Protein AF-A0A484NGM8-F1 (afdb_monomer)

Radius of gyration: 13.16 Å; Cα contacts (8 Å, |Δi|>4): 114; chains: 1; bounding box: 34×19×36 Å

Foldseek 3Di:
DDDDDDQAQWKWKWKAQPVVRDIDIDTGDDLVCLLVVVVVSCVVHPPDPPGDIDMDIDHQDDDPPDPVSVVRVVSNVVNVPD

InterPro domains:
  IPR026750 Protein N-terminal asparagine amidohydrolase [PF14736] (1-80)
  IPR026750 Protein N-terminal asparagine amidohydrolase [PTHR12498] (1-67)

Nearest PDB structures (foldseek):
  5sxg-assembly2_B  TM=5.659E-01  e=3.541E+00  Homo sapiens
  5sxh-assembly2_A  TM=5.125E-01  e=5.216E+00  Homo sapiens
  8fvi-assembly1_A  TM=5.669E-01  e=8.197E+00  Homo sapiens
  4m6a-assembly5_J  TM=4.195E-01  e=4.298E+00  synthetic construct
  1zg2-assembly1_A  TM=2.807E-01  e=6.754E+00  Halalkalibacterium halodurans

Secondary structure (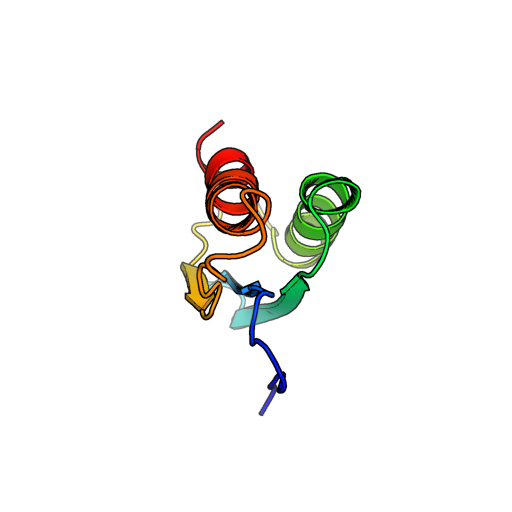DSSP, 8-state):
-------SSSEEEEEE-TTT--EEEEEE--GGGHHHHHHHHHHHH-SSTT---EEEEEE----TT-TTHHHHHHHHHHHH--

Solvent-accessible surface area (backbone atoms only — not comparable to full-atom values): 5125 Å² total; per-residue (Å²): 139,87,86,85,78,89,52,57,58,24,34,35,40,37,43,31,26,74,86,83,66,44,73,47,76,44,81,47,79,56,74,93,49,45,67,62,52,51,51,54,51,44,72,74,56,59,91,47,98,81,63,69,66,51,77,48,79,45,67,45,42,70,53,95,88,42,85,63,31,73,46,38,61,52,49,59,52,52,69,79,75,112

Structure (mmCIF, N/CA/C/O backbone):
data_AF-A0A484NGM8-F1
#
_entry.id   AF-A0A484NGM8-F1
#
loop_
_atom_site.group_PDB
_atom_site.id
_atom_site.type_symbol
_atom_site.label_atom_id
_atom_site.label_alt_id
_atom_site.label_comp_id
_atom_site.label_asym_id
_atom_site.label_entity_id
_atom_site.label_seq_id
_atom_site.pdbx_PDB_ins_code
_atom_site.Cartn_x
_atom_site.Cartn_y
_atom_site.Cartn_z
_atom_site.occupancy
_atom_site.B_iso_or_equiv
_atom_site.auth_seq_id
_atom_site.auth_comp_id
_atom_site.auth_asym_id
_atom_site.auth_atom_id
_atom_site.pdbx_PDB_model_num
ATOM 1 N N . MET A 1 1 ? -16.388 -1.256 -7.028 1.00 68.62 1 MET A N 1
ATOM 2 C CA . MET A 1 1 ? -15.246 -2.050 -7.525 1.00 68.62 1 MET A CA 1
ATOM 3 C C . MET A 1 1 ? -14.160 -1.060 -7.899 1.00 68.62 1 MET A C 1
ATOM 5 O O . MET A 1 1 ? -14.485 -0.099 -8.584 1.00 68.62 1 MET A O 1
ATOM 9 N N . VAL A 1 2 ? -12.945 -1.230 -7.381 1.00 80.38 2 VAL A N 1
ATOM 10 C CA . VAL A 1 2 ? -11.787 -0.363 -7.663 1.00 80.38 2 VAL A CA 1
ATOM 11 C C . VAL A 1 2 ? -10.711 -1.253 -8.271 1.00 80.38 2 VAL A C 1
ATOM 13 O O . VAL A 1 2 ? -10.566 -2.396 -7.840 1.00 80.38 2 VAL A O 1
ATOM 16 N N . GLY A 1 3 ? -10.005 -0.767 -9.284 1.00 78.31 3 GLY A N 1
ATOM 17 C CA . GLY A 1 3 ? -8.974 -1.530 -9.973 1.00 78.31 3 GLY A CA 1
ATOM 18 C C . GLY A 1 3 ? -7.967 -0.612 -10.645 1.00 78.31 3 GLY A C 1
ATOM 19 O O . GLY A 1 3 ? -8.245 0.563 -10.873 1.00 78.31 3 GLY A O 1
ATOM 20 N N . THR A 1 4 ? -6.804 -1.173 -10.939 1.00 78.25 4 THR A N 1
ATOM 21 C CA . THR A 1 4 ? -5.757 -0.566 -11.757 1.00 78.25 4 THR A CA 1
ATOM 22 C C . THR A 1 4 ? -5.304 -1.603 -12.777 1.00 78.25 4 THR A C 1
ATOM 24 O O . THR A 1 4 ? -5.291 -2.800 -12.477 1.00 78.25 4 THR A O 1
ATOM 27 N N . ASP A 1 5 ? -4.997 -1.157 -13.986 1.00 76.31 5 ASP A N 1
ATOM 28 C CA . ASP A 1 5 ? -4.470 -1.954 -15.084 1.00 76.31 5 ASP A CA 1
ATOM 29 C C . ASP A 1 5 ? -3.011 -1.574 -15.398 1.00 76.31 5 ASP A C 1
ATOM 31 O O . ASP A 1 5 ? -2.414 -0.711 -14.758 1.00 76.31 5 ASP A O 1
ATOM 35 N N . GLU A 1 6 ? -2.399 -2.310 -16.328 1.00 69.06 6 GLU A N 1
ATOM 36 C CA . GLU A 1 6 ? -1.062 -2.034 -16.882 1.00 69.06 6 GLU A CA 1
ATOM 37 C C . GLU A 1 6 ? 0.141 -2.100 -15.911 1.00 69.06 6 GLU A C 1
ATOM 39 O O . GLU A 1 6 ? 1.210 -1.560 -16.191 1.00 69.06 6 GLU A O 1
ATOM 44 N N . ALA A 1 7 ? 0.044 -2.837 -14.797 1.00 64.50 7 ALA A N 1
ATOM 45 C CA . ALA A 1 7 ? 1.179 -3.082 -13.895 1.00 64.50 7 ALA A CA 1
ATOM 46 C C . ALA A 1 7 ? 2.174 -4.118 -14.473 1.00 64.50 7 ALA A C 1
ATOM 48 O O . ALA A 1 7 ? 2.196 -5.279 -14.064 1.00 64.50 7 ALA A O 1
ATOM 49 N N . THR A 1 8 ? 2.981 -3.710 -15.458 1.00 70.19 8 THR A N 1
ATOM 50 C CA . THR A 1 8 ? 4.053 -4.539 -16.045 1.00 70.19 8 THR A CA 1
ATOM 51 C C . THR A 1 8 ? 5.291 -4.552 -15.141 1.00 70.19 8 THR A C 1
ATOM 53 O O . THR A 1 8 ? 5.570 -5.547 -14.473 1.00 70.19 8 THR A O 1
ATOM 56 N N . THR A 1 9 ? 6.006 -3.430 -15.059 1.00 71.38 9 THR A N 1
ATOM 5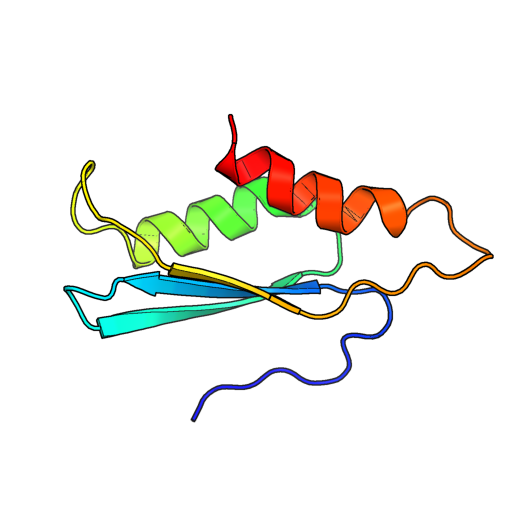7 C CA . THR A 1 9 ? 7.148 -3.221 -14.147 1.00 71.38 9 THR A CA 1
ATOM 58 C C . THR A 1 9 ? 6.754 -2.515 -12.849 1.00 71.38 9 THR A C 1
ATOM 60 O O . THR A 1 9 ? 7.494 -2.565 -11.869 1.00 71.38 9 THR A O 1
ATOM 63 N N . CYS A 1 10 ? 5.594 -1.861 -12.842 1.00 80.12 10 CYS A N 1
ATOM 64 C CA . CYS A 1 10 ? 5.034 -1.156 -11.695 1.00 80.12 10 CYS A CA 1
ATOM 65 C C . CYS A 1 10 ? 4.423 -2.121 -10.669 1.00 80.12 10 CYS A C 1
ATOM 67 O O . CYS A 1 10 ? 4.187 -3.300 -10.956 1.00 80.12 10 CYS A O 1
ATOM 69 N N . VAL A 1 11 ? 4.135 -1.612 -9.470 1.00 84.06 11 VAL A N 1
ATOM 70 C CA . VAL A 1 11 ? 3.524 -2.382 -8.377 1.00 84.06 11 VAL A CA 1
ATOM 71 C C . VAL A 1 11 ? 2.188 -1.753 -8.000 1.00 84.06 11 VAL A C 1
ATOM 73 O O . VAL A 1 11 ? 2.117 -0.582 -7.641 1.00 84.06 11 VAL A O 1
ATOM 76 N N . GLY A 1 12 ? 1.125 -2.549 -8.048 1.00 88.44 12 GLY A N 1
ATOM 77 C CA . GLY A 1 12 ? -0.141 -2.231 -7.406 1.00 88.44 12 GLY A CA 1
ATOM 78 C C . GLY A 1 12 ? -0.033 -2.435 -5.895 1.00 88.44 12 GLY A C 1
ATOM 79 O O . GLY A 1 12 ? 0.385 -3.499 -5.436 1.00 88.44 12 GLY A O 1
ATOM 80 N N . LEU A 1 13 ? -0.426 -1.424 -5.125 1.00 91.00 13 LEU A N 1
ATOM 81 C CA . LEU A 1 13 ? -0.476 -1.432 -3.667 1.00 91.00 13 LEU A CA 1
ATOM 82 C C . LEU A 1 13 ? -1.921 -1.233 -3.209 1.00 91.00 13 LEU A C 1
ATOM 84 O O . LEU A 1 13 ? -2.582 -0.272 -3.602 1.00 91.00 13 LEU A O 1
ATOM 88 N N . VAL A 1 14 ? -2.391 -2.113 -2.333 1.00 93.38 14 VAL A N 1
ATOM 89 C CA . VAL A 1 14 ? -3.676 -1.971 -1.645 1.00 93.38 14 VAL A CA 1
ATOM 90 C C . VAL A 1 14 ? -3.425 -1.939 -0.147 1.00 93.38 14 VAL A C 1
ATOM 92 O O . VAL A 1 14 ? -2.791 -2.846 0.387 1.00 93.38 14 VAL A O 1
ATOM 95 N N . ILE A 1 15 ? -3.950 -0.917 0.524 1.00 94.38 15 ILE A N 1
ATOM 96 C CA . ILE A 1 15 ? -3.976 -0.812 1.984 1.00 94.38 15 ILE A CA 1
ATOM 97 C C . ILE A 1 15 ? -5.437 -0.791 2.414 1.00 94.38 15 ILE A C 1
ATOM 99 O O . ILE A 1 15 ? -6.222 0.020 1.919 1.00 94.38 15 ILE A O 1
ATOM 103 N N . ARG A 1 16 ? -5.812 -1.673 3.334 1.00 95.06 16 ARG A N 1
ATOM 104 C CA . ARG A 1 16 ? -7.171 -1.769 3.863 1.00 95.06 16 ARG A CA 1
ATOM 105 C C . ARG A 1 16 ? -7.154 -1.674 5.381 1.00 95.06 16 ARG A C 1
ATOM 107 O O . ARG A 1 16 ? -6.399 -2.379 6.039 1.00 95.06 16 ARG A O 1
ATOM 114 N N . ASN A 1 17 ? -8.043 -0.851 5.924 1.00 95.06 17 ASN A N 1
ATOM 115 C CA . ASN A 1 17 ? -8.386 -0.874 7.337 1.00 95.06 17 ASN A CA 1
ATOM 116 C C . ASN A 1 17 ? -9.612 -1.796 7.508 1.00 95.06 17 ASN A C 1
ATOM 118 O O . ASN A 1 17 ? -10.704 -1.449 7.052 1.00 95.06 17 ASN A O 1
ATOM 122 N N . PRO A 1 18 ? -9.457 -2.994 8.100 1.00 93.62 18 PRO A N 1
ATOM 123 C CA . PRO A 1 18 ? -10.542 -3.950 8.272 1.00 93.62 18 PRO A CA 1
ATOM 124 C C .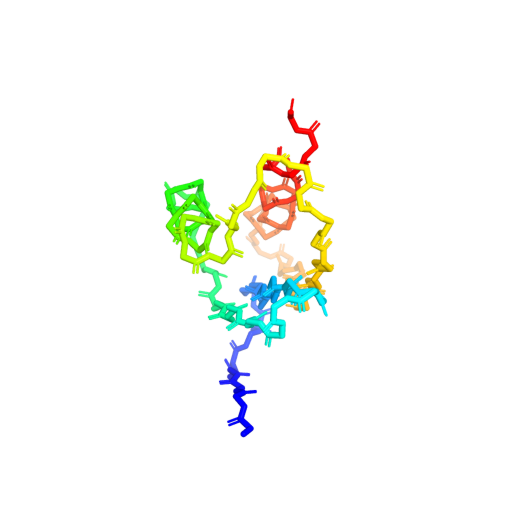 PRO A 1 18 ? -11.612 -3.472 9.257 1.00 93.62 18 PRO A C 1
ATOM 126 O O . PRO A 1 18 ? -12.749 -3.922 9.146 1.00 93.62 18 PRO A O 1
ATOM 129 N N . GLU A 1 19 ? -11.261 -2.583 10.191 1.00 93.44 19 GLU A N 1
ATOM 130 C CA . GLU A 1 19 ? -12.163 -2.065 11.219 1.00 93.44 19 GLU A CA 1
ATOM 131 C C . GLU A 1 19 ? -13.121 -1.019 10.639 1.00 93.44 19 GLU A C 1
ATOM 133 O O . GLU A 1 19 ? -14.335 -1.156 10.777 1.00 93.44 19 GLU A O 1
ATOM 138 N N . SER A 1 20 ? -12.594 -0.012 9.933 1.00 92.31 20 SER A N 1
ATOM 139 C CA . SER A 1 20 ? -13.421 1.030 9.303 1.00 92.31 20 SER A CA 1
ATOM 140 C C . SER A 1 20 ? -13.951 0.637 7.922 1.00 92.31 20 SER A C 1
ATOM 142 O O . SER A 1 20 ? -14.873 1.263 7.401 1.00 92.31 20 SER A O 1
ATOM 144 N N . GLY A 1 21 ? -13.380 -0.400 7.305 1.00 92.31 21 GLY A N 1
ATOM 145 C CA . GLY A 1 21 ? -13.712 -0.827 5.947 1.00 92.31 21 GLY A CA 1
ATOM 146 C C . GLY A 1 21 ? -13.145 0.082 4.855 1.00 92.31 21 GLY A C 1
ATOM 147 O O . GLY A 1 21 ? -13.428 -0.145 3.677 1.00 92.31 21 GLY A O 1
ATOM 148 N N . MET A 1 22 ? -12.345 1.090 5.215 1.00 93.81 22 MET A N 1
ATOM 149 C CA . MET A 1 22 ? -11.672 1.956 4.253 1.00 93.81 22 MET A CA 1
ATOM 150 C C . MET A 1 22 ? -10.619 1.177 3.459 1.00 93.81 22 MET A C 1
ATOM 152 O O . MET A 1 22 ? -9.942 0.290 3.983 1.00 93.81 22 MET A O 1
ATOM 156 N N . ILE A 1 23 ? -10.491 1.511 2.175 1.00 94.00 23 ILE A N 1
ATOM 157 C CA . ILE A 1 23 ? -9.558 0.877 1.242 1.00 94.00 23 ILE A CA 1
ATOM 158 C C . ILE A 1 23 ? -8.897 1.976 0.417 1.00 94.00 23 ILE A C 1
ATOM 160 O O . ILE A 1 23 ? -9.583 2.809 -0.173 1.00 94.00 23 ILE A O 1
ATOM 164 N N . SER A 1 24 ? -7.571 1.944 0.349 1.00 93.94 24 SER A N 1
ATOM 165 C CA . SER A 1 24 ? -6.755 2.798 -0.507 1.00 93.94 24 SER A CA 1
ATOM 166 C C . SER A 1 24 ? -6.004 1.933 -1.517 1.00 93.94 24 SER A C 1
ATOM 168 O O . SER A 1 24 ? -5.433 0.905 -1.152 1.00 93.94 24 SER A O 1
ATOM 170 N N . VAL A 1 25 ? -6.036 2.325 -2.791 1.00 93.12 25 VAL A N 1
ATOM 171 C CA . VAL A 1 25 ? -5.436 1.586 -3.911 1.00 93.12 25 VAL A CA 1
ATOM 172 C C . VAL A 1 25 ? -4.537 2.539 -4.685 1.00 93.12 25 VAL A C 1
ATOM 174 O O . VAL A 1 25 ? -4.978 3.629 -5.046 1.00 93.12 25 VAL A O 1
ATOM 177 N N . ALA A 1 26 ? -3.304 2.127 -4.960 1.00 90.19 26 ALA A N 1
ATOM 178 C CA . ALA A 1 26 ? -2.350 2.898 -5.743 1.00 90.19 26 ALA A CA 1
ATOM 179 C C . ALA A 1 26 ? -1.644 2.024 -6.781 1.00 90.19 26 ALA A C 1
ATOM 181 O O . ALA A 1 26 ? -1.317 0.865 -6.525 1.00 90.19 26 ALA A O 1
ATOM 182 N N . HIS A 1 27 ? -1.382 2.615 -7.941 1.00 89.00 27 HIS A N 1
ATOM 183 C CA . HIS A 1 27 ? -0.423 2.113 -8.914 1.00 89.00 27 HIS A CA 1
ATOM 184 C C . HIS A 1 27 ? 0.870 2.889 -8.691 1.00 89.00 27 HIS A C 1
ATOM 186 O O . HIS A 1 27 ? 0.877 4.111 -8.820 1.00 89.00 27 HIS A O 1
ATOM 192 N N . VAL A 1 28 ? 1.938 2.203 -8.299 1.00 84.81 28 VAL A N 1
ATOM 193 C CA . VAL A 1 28 ? 3.204 2.840 -7.938 1.00 84.81 28 VAL A CA 1
ATOM 194 C C . VAL A 1 28 ? 4.243 2.503 -9.004 1.00 84.81 28 VAL A C 1
ATOM 196 O O . VAL A 1 28 ? 4.421 1.332 -9.342 1.00 84.81 28 VAL A O 1
ATOM 199 N N . ASP A 1 29 ? 4.901 3.522 -9.550 1.00 82.50 29 ASP A N 1
ATOM 200 C CA . ASP A 1 29 ? 5.729 3.434 -10.762 1.00 82.50 29 ASP A CA 1
ATOM 201 C C . ASP A 1 29 ? 7.143 4.030 -10.605 1.00 82.50 29 ASP A C 1
ATOM 203 O O . ASP A 1 29 ? 8.008 3.782 -11.444 1.00 82.50 29 ASP A O 1
ATOM 207 N N . SER A 1 30 ? 7.410 4.777 -9.525 1.00 82.44 30 SER A N 1
ATOM 208 C CA . SER A 1 30 ? 8.707 5.420 -9.278 1.00 82.44 30 SER A CA 1
ATOM 209 C C . SER A 1 30 ? 9.158 5.348 -7.809 1.00 82.44 30 SER A C 1
ATOM 211 O O . SER A 1 30 ? 8.376 5.665 -6.904 1.00 82.44 30 SER A O 1
ATOM 213 N N . PRO A 1 31 ? 10.418 4.940 -7.530 1.00 80.00 31 PRO A N 1
ATOM 214 C CA . PRO A 1 31 ? 10.939 4.805 -6.165 1.00 80.00 31 PRO A CA 1
ATOM 215 C C . PRO A 1 31 ? 11.060 6.146 -5.434 1.00 80.00 31 PRO A C 1
ATOM 217 O O . PRO A 1 31 ? 10.940 6.180 -4.212 1.00 80.00 31 PRO A O 1
ATOM 220 N N . ASP A 1 32 ? 11.243 7.247 -6.163 1.00 83.56 32 ASP A N 1
ATOM 221 C CA . ASP A 1 32 ? 11.495 8.568 -5.575 1.00 83.56 32 ASP A CA 1
ATOM 222 C C . ASP A 1 32 ? 10.265 9.146 -4.859 1.00 83.56 32 ASP A C 1
ATOM 224 O O . ASP A 1 32 ? 10.391 9.994 -3.977 1.00 83.56 32 ASP A O 1
ATOM 228 N N . ILE A 1 33 ? 9.066 8.679 -5.221 1.00 83.69 33 ILE A N 1
ATOM 229 C CA . ILE A 1 33 ? 7.794 9.159 -4.662 1.00 83.69 33 ILE A CA 1
ATOM 230 C C . ILE A 1 33 ? 7.118 8.143 -3.734 1.00 83.69 33 ILE A C 1
ATOM 232 O O . ILE A 1 33 ? 6.075 8.451 -3.155 1.00 83.69 33 ILE A O 1
ATOM 236 N N . VAL A 1 34 ? 7.698 6.946 -3.572 1.00 87.12 34 VAL A N 1
ATOM 237 C CA . VAL A 1 34 ? 7.070 5.817 -2.863 1.00 87.12 34 VAL A CA 1
ATOM 238 C C . VAL A 1 34 ? 6.727 6.175 -1.417 1.00 87.12 34 VAL A C 1
ATOM 240 O O . VAL A 1 34 ? 5.624 5.903 -0.949 1.00 87.12 34 VAL A O 1
ATOM 243 N N . GLU A 1 35 ? 7.649 6.834 -0.715 1.00 88.19 35 GLU A N 1
ATOM 244 C CA . GLU A 1 35 ? 7.493 7.164 0.703 1.00 88.19 35 GLU A CA 1
ATOM 24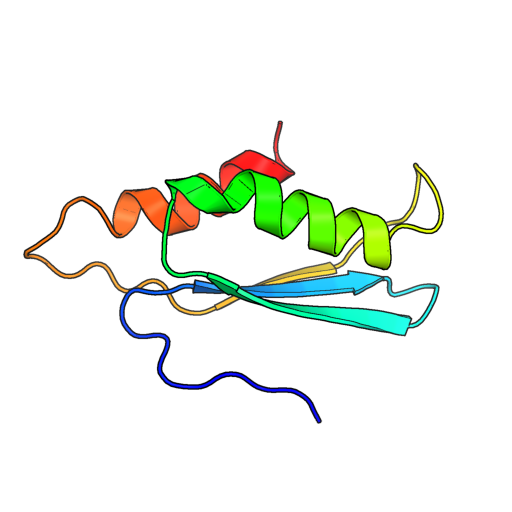5 C C . GLU A 1 35 ? 6.408 8.225 0.912 1.00 88.19 35 GLU A C 1
ATOM 247 O O . GLU A 1 35 ? 5.539 8.075 1.775 1.00 88.19 35 GLU A O 1
ATOM 252 N N . ILE A 1 36 ? 6.404 9.268 0.075 1.00 89.62 36 ILE A N 1
ATOM 253 C CA . ILE A 1 36 ? 5.408 10.344 0.127 1.00 89.62 36 ILE A CA 1
ATOM 254 C C . ILE A 1 36 ? 4.021 9.793 -0.222 1.00 89.62 36 ILE A C 1
ATOM 256 O O . ILE A 1 36 ? 3.061 10.062 0.500 1.00 89.62 36 ILE A O 1
ATOM 260 N N . GLY A 1 37 ? 3.918 8.985 -1.281 1.00 90.50 37 GLY A N 1
ATOM 261 C CA . GLY A 1 37 ? 2.656 8.383 -1.711 1.00 90.50 37 GLY A CA 1
ATOM 262 C C . GLY A 1 37 ? 2.057 7.466 -0.646 1.00 90.50 37 GLY A C 1
ATOM 263 O O . GLY A 1 37 ? 0.891 7.619 -0.285 1.00 90.50 37 GLY A O 1
ATOM 264 N N . ILE A 1 38 ? 2.859 6.568 -0.064 1.00 91.50 38 ILE A N 1
ATOM 265 C CA . ILE A 1 38 ? 2.390 5.669 1.004 1.00 91.50 38 ILE A CA 1
ATOM 266 C C . ILE A 1 38 ? 1.999 6.464 2.254 1.00 91.50 38 ILE A C 1
ATOM 268 O O . ILE A 1 38 ? 0.969 6.174 2.859 1.00 91.50 38 ILE A O 1
ATOM 272 N N . THR A 1 39 ? 2.751 7.508 2.615 1.00 92.06 39 THR A N 1
ATOM 273 C CA . THR A 1 39 ? 2.404 8.384 3.747 1.00 92.06 39 THR A CA 1
ATOM 274 C C . THR A 1 39 ? 1.037 9.043 3.550 1.00 92.06 39 THR A C 1
ATOM 276 O O . THR A 1 39 ? 0.229 9.068 4.477 1.00 92.06 39 THR A O 1
ATOM 279 N N . GLN A 1 40 ? 0.741 9.525 2.340 1.00 91.50 40 GLN A N 1
ATOM 280 C CA . GLN A 1 40 ? -0.563 10.107 2.000 1.00 91.50 40 GLN A CA 1
ATOM 281 C C . GLN A 1 40 ? -1.697 9.073 2.027 1.00 91.50 40 GLN A C 1
ATOM 283 O O . GLN A 1 40 ? -2.807 9.364 2.484 1.00 91.50 40 GLN A O 1
ATOM 288 N N . MET A 1 41 ? -1.430 7.846 1.570 1.00 93.75 41 MET A N 1
ATOM 289 C CA . MET A 1 41 ? -2.399 6.754 1.681 1.00 93.75 41 MET A CA 1
ATOM 290 C C . MET A 1 41 ? -2.701 6.446 3.151 1.00 93.75 41 MET A C 1
ATOM 292 O O . MET A 1 41 ? -3.869 6.360 3.525 1.00 93.75 41 MET A O 1
ATOM 296 N N . LEU A 1 42 ? -1.664 6.338 3.989 1.00 92.56 42 LEU A N 1
ATOM 297 C CA . LEU A 1 42 ? -1.791 6.067 5.421 1.00 92.56 42 LEU A CA 1
ATOM 298 C C . LEU A 1 42 ? -2.530 7.190 6.155 1.00 92.56 42 LEU A C 1
ATOM 300 O O . LEU A 1 42 ? -3.424 6.903 6.947 1.00 92.56 42 LEU A O 1
ATOM 304 N N . SER A 1 43 ? -2.246 8.460 5.849 1.00 92.00 43 SER A N 1
ATOM 305 C CA . SER A 1 43 ? -2.942 9.590 6.483 1.00 92.00 43 SER A CA 1
ATOM 306 C C . SER A 1 43 ? -4.440 9.634 6.176 1.00 92.00 43 SER A C 1
ATOM 308 O O . SER A 1 43 ? -5.179 10.316 6.876 1.00 92.00 43 SER A O 1
ATOM 310 N N . SER A 1 44 ? -4.882 8.935 5.128 1.00 89.88 44 SER A N 1
ATOM 311 C CA . SER A 1 44 ? -6.289 8.870 4.725 1.00 89.88 44 SER A CA 1
ATOM 312 C C . SER A 1 44 ? -7.046 7.679 5.327 1.00 89.88 44 SER A C 1
ATOM 314 O O . SER A 1 44 ? -8.270 7.672 5.281 1.00 89.88 44 SER A O 1
ATOM 316 N N . ILE A 1 45 ? -6.344 6.662 5.845 1.00 92.12 45 ILE A N 1
ATOM 317 C CA . ILE A 1 45 ? -6.937 5.367 6.241 1.00 92.12 45 ILE A CA 1
ATOM 318 C C . ILE A 1 45 ? -6.678 4.975 7.706 1.00 92.12 45 ILE A C 1
ATOM 320 O O . ILE A 1 45 ? -7.343 4.084 8.244 1.00 92.12 45 ILE A O 1
ATOM 324 N N . VAL A 1 46 ? -5.690 5.608 8.348 1.00 91.31 46 VAL A N 1
ATOM 325 C CA . VAL A 1 46 ? -5.299 5.340 9.735 1.00 91.31 46 VAL A CA 1
ATOM 326 C C . VAL A 1 46 ? -6.101 6.228 10.680 1.00 91.31 46 VAL A C 1
ATOM 328 O O . VAL A 1 46 ? -5.788 7.401 10.868 1.00 91.31 46 VAL A O 1
ATOM 331 N N . ASP A 1 47 ? -7.089 5.629 11.337 1.00 87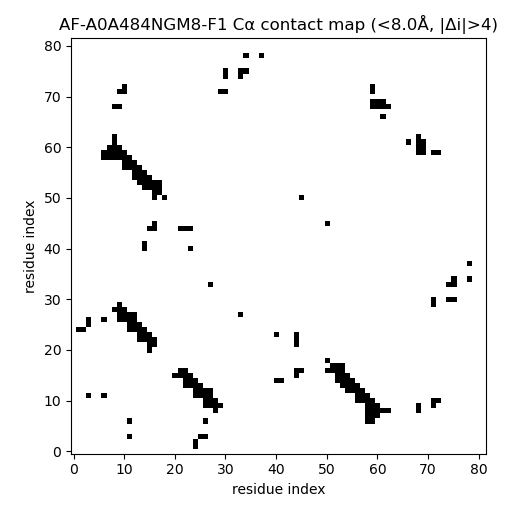.31 47 ASP A N 1
ATOM 332 C CA . ASP A 1 47 ? -7.935 6.315 12.325 1.00 87.31 47 ASP A CA 1
ATOM 333 C C . ASP A 1 47 ? -7.338 6.267 13.746 1.00 87.31 47 ASP A C 1
ATOM 335 O O . ASP A 1 47 ? -7.741 7.005 14.645 1.00 87.31 47 ASP A O 1
ATOM 339 N N . SER A 1 48 ? -6.361 5.384 13.970 1.00 88.81 48 SER A N 1
ATOM 340 C CA . SER A 1 48 ? -5.704 5.165 15.259 1.00 88.81 48 SER A CA 1
ATOM 341 C C . SER A 1 48 ? -4.280 4.661 15.064 1.00 88.81 48 SER A C 1
ATOM 343 O O . SER A 1 48 ? -4.005 3.868 14.167 1.00 88.81 48 SER A O 1
ATOM 345 N N . LYS A 1 49 ? -3.374 5.035 15.974 1.00 84.75 49 LYS A N 1
ATOM 346 C CA . LYS A 1 49 ? -1.981 4.554 15.990 1.00 84.75 49 LYS A CA 1
ATOM 347 C C . LYS A 1 49 ? -1.866 3.025 16.106 1.00 84.75 49 LYS A C 1
ATOM 349 O O . LYS A 1 49 ? -0.836 2.467 15.744 1.00 84.75 49 LYS A O 1
ATOM 354 N N . TYR A 1 50 ? -2.896 2.364 16.631 1.00 87.38 50 TYR A N 1
ATOM 355 C CA . TYR A 1 50 ? -2.929 0.914 16.837 1.00 87.38 50 TYR A CA 1
ATOM 356 C C . TYR A 1 50 ? -3.779 0.178 15.795 1.00 87.38 50 TYR A C 1
ATOM 358 O O . TYR A 1 50 ? -4.060 -1.005 15.976 1.00 87.38 50 TYR A O 1
ATOM 366 N N . ALA A 1 51 ? -4.212 0.868 14.734 1.00 90.56 51 ALA A N 1
ATOM 367 C CA . ALA A 1 51 ? -4.976 0.244 13.665 1.00 90.56 51 ALA A CA 1
ATOM 368 C C . ALA A 1 51 ? -4.148 -0.868 13.002 1.00 90.56 51 ALA A C 1
ATOM 370 O O . ALA A 1 51 ? -2.997 -0.660 12.612 1.00 90.56 51 ALA A O 1
ATOM 371 N N . ILE A 1 52 ? -4.747 -2.049 12.872 1.00 92.69 52 ILE A N 1
ATOM 372 C CA . ILE A 1 52 ? -4.186 -3.157 12.097 1.00 92.69 52 ILE A CA 1
ATOM 373 C C . ILE A 1 52 ? -4.622 -2.949 10.651 1.00 92.69 52 ILE A C 1
ATOM 375 O O . ILE A 1 52 ? -5.808 -2.765 10.404 1.00 92.69 52 ILE A O 1
ATOM 379 N N . LEU A 1 53 ? -3.683 -2.972 9.708 1.00 93.69 53 LEU A N 1
ATOM 380 C CA . LEU A 1 53 ? -3.963 -2.778 8.287 1.00 93.69 53 LEU A CA 1
ATOM 381 C C . LEU A 1 53 ? -3.596 -4.032 7.494 1.00 93.69 53 LEU A C 1
ATOM 383 O O . LEU A 1 53 ? -2.535 -4.616 7.713 1.00 93.69 53 LEU A O 1
ATOM 387 N N . ASP A 1 54 ? -4.440 -4.390 6.531 1.00 94.12 54 ASP A N 1
ATOM 388 C CA . ASP A 1 54 ? -4.114 -5.390 5.518 1.00 94.12 54 ASP A CA 1
ATOM 389 C C . ASP A 1 54 ? -3.378 -4.690 4.365 1.00 94.12 54 ASP A C 1
ATOM 391 O O . ASP A 1 54 ? -3.873 -3.700 3.818 1.00 94.12 54 ASP A O 1
ATOM 395 N N . VAL A 1 55 ? -2.205 -5.198 3.978 1.00 92.62 55 VAL A N 1
ATOM 396 C CA . VAL A 1 55 ? -1.408 -4.663 2.863 1.00 92.62 55 VAL A CA 1
ATOM 397 C C . VAL A 1 55 ? -1.233 -5.740 1.799 1.00 92.62 55 VAL A C 1
ATOM 399 O O . VAL A 1 55 ? -0.746 -6.833 2.086 1.00 92.62 55 VAL A O 1
ATOM 402 N N . HIS A 1 56 ? -1.596 -5.425 0.558 1.00 91.19 56 HIS A N 1
ATOM 403 C CA . HIS A 1 56 ? -1.424 -6.311 -0.590 1.00 91.19 56 HIS A CA 1
ATOM 404 C C . HIS A 1 56 ? -0.565 -5.635 -1.657 1.00 91.19 56 HIS A C 1
ATOM 406 O O . HIS A 1 56 ? -0.822 -4.495 -2.042 1.00 91.19 56 HIS A O 1
ATOM 412 N N . LEU A 1 57 ? 0.436 -6.363 -2.149 1.00 88.62 57 LEU A N 1
ATOM 413 C CA . LEU A 1 57 ? 1.322 -5.948 -3.234 1.00 88.62 57 LEU A CA 1
ATOM 414 C C . LEU A 1 57 ? 1.118 -6.886 -4.422 1.00 88.62 57 LEU A C 1
ATOM 416 O O . LEU A 1 57 ? 1.131 -8.105 -4.252 1.00 88.62 57 LEU A O 1
ATOM 420 N N . VAL A 1 58 ? 0.926 -6.327 -5.615 1.00 86.94 58 VAL A N 1
ATOM 421 C CA . VAL A 1 58 ? 0.660 -7.083 -6.847 1.00 86.94 58 VAL A CA 1
ATOM 422 C C . VAL A 1 58 ? 1.473 -6.490 -7.998 1.00 86.94 58 VAL A C 1
ATOM 424 O O . VAL A 1 58 ? 1.503 -5.277 -8.163 1.00 86.94 58 VAL A O 1
ATOM 427 N N . GLY A 1 59 ? 2.110 -7.325 -8.820 1.00 83.50 59 GLY A N 1
ATOM 428 C CA . GLY A 1 59 ? 2.933 -6.873 -9.952 1.00 83.50 59 GLY A CA 1
ATOM 429 C C . GLY A 1 59 ? 4.426 -6.820 -9.622 1.00 83.50 59 GLY A C 1
ATOM 430 O O . GLY A 1 59 ? 4.899 -7.568 -8.767 1.00 83.50 59 GLY A O 1
ATOM 431 N N . GLY A 1 60 ? 5.174 -5.961 -10.316 1.00 74.75 60 GLY A N 1
ATOM 432 C CA . GLY A 1 60 ? 6.628 -5.853 -10.172 1.00 74.75 60 GLY A CA 1
ATOM 433 C C . GLY A 1 60 ? 7.380 -6.998 -10.852 1.00 74.75 60 GLY A C 1
ATOM 434 O O . GLY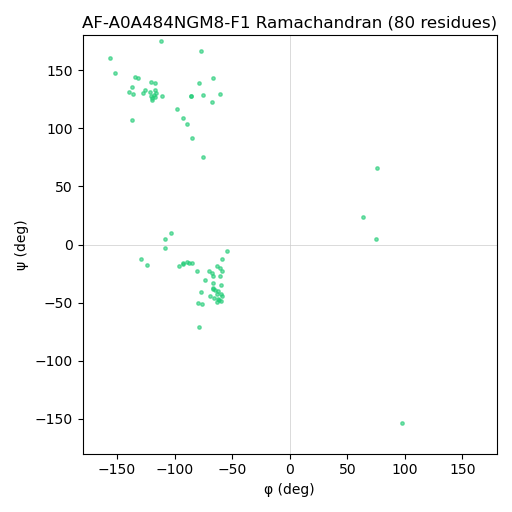 A 1 60 ? 8.017 -7.817 -10.187 1.00 74.75 60 GLY A O 1
ATOM 435 N N . PHE A 1 61 ? 7.312 -7.069 -12.184 1.00 72.69 61 PHE A N 1
ATOM 436 C CA . PHE A 1 61 ? 8.145 -7.986 -12.963 1.00 72.69 61 PHE A CA 1
ATOM 437 C C . PHE A 1 61 ? 9.577 -7.446 -13.125 1.00 72.69 61 PHE A C 1
ATOM 439 O O . PHE A 1 61 ? 9.782 -6.257 -13.374 1.00 72.69 61 PHE A O 1
ATOM 446 N N . ASN A 1 62 ? 10.571 -8.333 -13.010 1.00 63.09 62 ASN A N 1
ATOM 447 C CA . ASN A 1 62 ? 11.983 -7.986 -13.164 1.00 63.09 62 ASN A CA 1
ATOM 448 C C . ASN A 1 62 ? 12.384 -8.019 -14.648 1.00 63.09 62 ASN A C 1
ATOM 450 O O . ASN A 1 62 ? 12.760 -9.075 -15.163 1.00 63.09 62 ASN A O 1
ATOM 454 N N . ASP A 1 63 ? 12.287 -6.882 -15.342 1.00 62.22 63 ASP A N 1
ATOM 455 C CA . ASP A 1 63 ? 12.784 -6.766 -16.716 1.00 62.22 63 ASP A CA 1
ATOM 456 C C . ASP A 1 63 ? 14.319 -6.876 -16.718 1.00 62.22 63 ASP A C 1
ATOM 458 O O . ASP A 1 63 ? 15.022 -6.115 -16.049 1.00 62.22 63 ASP A O 1
ATOM 462 N N . VAL A 1 64 ? 14.838 -7.850 -17.472 1.00 56.62 64 VAL A N 1
ATOM 463 C CA . VAL A 1 64 ? 16.256 -8.255 -17.550 1.00 56.62 64 VAL A CA 1
ATOM 464 C C . VAL A 1 64 ? 17.176 -7.104 -17.999 1.00 56.62 64 VAL A C 1
ATOM 466 O O . VAL A 1 64 ? 18.397 -7.197 -17.882 1.00 56.62 64 VAL A O 1
ATOM 469 N N . SER A 1 65 ? 16.591 -6.009 -18.488 1.00 56.56 65 SER A N 1
ATOM 470 C CA . SER A 1 65 ? 17.264 -4.793 -18.943 1.00 56.56 65 SER A CA 1
ATOM 471 C C . SER A 1 65 ? 17.428 -3.700 -17.871 1.00 56.56 65 SER A C 1
ATOM 473 O O . SER A 1 65 ? 18.272 -2.819 -18.038 1.00 56.56 65 SER A O 1
ATOM 475 N N . HIS A 1 66 ? 16.712 -3.760 -16.739 1.00 49.38 66 HIS A N 1
ATOM 476 C CA . HIS A 1 66 ? 16.755 -2.717 -15.710 1.00 49.38 66 HIS A CA 1
ATOM 477 C C . HIS A 1 66 ? 16.829 -3.297 -14.289 1.00 49.38 66 HIS A C 1
ATOM 479 O O . HIS A 1 66 ? 15.822 -3.694 -13.705 1.00 49.38 66 HIS A O 1
ATOM 485 N N . GLN A 1 67 ? 18.009 -3.189 -13.656 1.00 51.16 67 GLN A N 1
ATOM 486 C CA . GLN A 1 67 ? 18.226 -3.414 -12.209 1.00 51.16 67 GLN A CA 1
ATOM 487 C C . GLN A 1 67 ? 17.302 -2.573 -11.293 1.00 51.16 67 GLN A C 1
ATOM 489 O O . GLN A 1 67 ? 17.320 -2.730 -10.077 1.00 51.16 67 GLN A O 1
ATOM 494 N N . VAL A 1 68 ? 16.500 -1.665 -11.852 1.00 52.94 68 VAL A N 1
ATOM 495 C CA . VAL A 1 68 ? 15.586 -0.751 -11.154 1.00 52.94 68 VAL A CA 1
ATOM 496 C C . VAL A 1 68 ? 14.336 -1.467 -10.613 1.00 52.94 68 VAL A C 1
ATOM 498 O O . VAL A 1 68 ? 13.833 -1.092 -9.558 1.00 52.94 68 VAL A O 1
ATOM 501 N N . SER A 1 69 ? 13.857 -2.533 -11.259 1.00 49.81 69 SER A N 1
ATOM 502 C CA . SER A 1 69 ? 12.586 -3.191 -10.892 1.00 49.81 69 SER A CA 1
ATOM 503 C C . SER A 1 69 ? 12.690 -4.082 -9.640 1.00 49.81 69 SER A C 1
ATOM 505 O O . SER A 1 69 ? 11.852 -3.976 -8.745 1.00 49.81 69 SER A O 1
ATOM 507 N N . ALA A 1 70 ? 13.772 -4.857 -9.474 1.00 52.59 70 ALA A N 1
ATOM 508 C CA . ALA A 1 70 ? 14.070 -5.574 -8.221 1.00 52.59 70 ALA A CA 1
ATOM 509 C C . ALA A 1 70 ? 14.256 -4.636 -7.003 1.00 52.59 70 ALA A C 1
ATOM 511 O O . ALA A 1 70 ? 14.108 -5.053 -5.848 1.00 52.59 70 ALA A O 1
ATOM 512 N N . ASN A 1 71 ? 14.551 -3.357 -7.251 1.00 61.50 71 ASN A N 1
ATOM 513 C CA . ASN A 1 71 ? 14.632 -2.334 -6.213 1.00 61.50 71 ASN A CA 1
ATOM 514 C C . ASN A 1 71 ? 13.258 -1.792 -5.809 1.00 61.50 71 ASN A C 1
ATOM 516 O O . ASN A 1 71 ? 13.120 -1.300 -4.692 1.00 61.50 71 ASN A O 1
ATOM 520 N N . PHE A 1 72 ? 12.240 -1.902 -6.662 1.00 69.38 72 PHE A N 1
ATOM 521 C CA . PHE A 1 72 ? 10.988 -1.185 -6.466 1.00 69.38 72 PHE A CA 1
ATOM 522 C C . PHE A 1 72 ? 10.055 -1.853 -5.448 1.00 69.38 72 PHE A C 1
ATOM 524 O O . PHE A 1 72 ? 9.685 -1.224 -4.457 1.00 69.38 72 PHE A O 1
ATOM 531 N N . SER A 1 73 ? 9.786 -3.156 -5.586 1.00 69.75 73 SER A N 1
ATOM 532 C CA . SER A 1 73 ? 9.050 -3.919 -4.560 1.00 69.75 73 SER A CA 1
ATOM 533 C C . SER A 1 73 ? 9.768 -3.893 -3.204 1.00 69.75 73 SER A C 1
ATOM 535 O O . SER A 1 73 ? 9.125 -3.807 -2.161 1.00 69.75 73 SER A O 1
ATOM 537 N N . ASN A 1 74 ? 11.107 -3.887 -3.207 1.00 74.25 74 ASN A N 1
ATOM 538 C CA . ASN A 1 74 ? 11.915 -3.698 -1.999 1.00 74.25 74 AS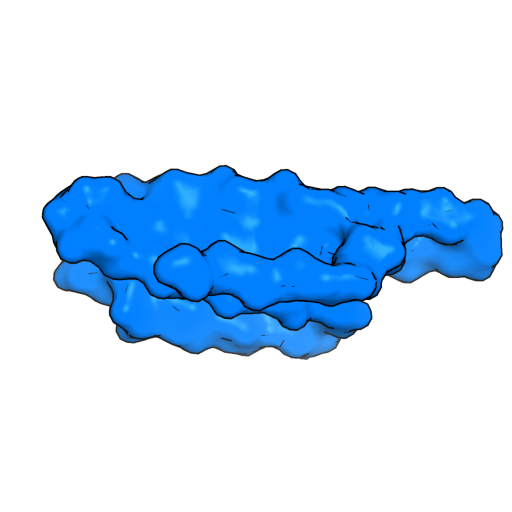N A CA 1
ATOM 539 C C . ASN A 1 74 ? 11.763 -2.295 -1.396 1.00 74.25 74 ASN A C 1
ATOM 541 O O . ASN A 1 74 ? 11.766 -2.161 -0.175 1.00 74.25 74 ASN A O 1
ATOM 545 N N . CYS A 1 75 ? 11.652 -1.257 -2.227 1.00 74.56 75 CYS A N 1
ATOM 546 C CA . CYS A 1 75 ? 11.437 0.117 -1.784 1.00 74.56 75 CYS A CA 1
ATOM 547 C C . CYS A 1 75 ? 10.091 0.233 -1.061 1.00 74.56 75 CYS A C 1
ATOM 549 O O . CYS A 1 75 ? 10.053 0.676 0.084 1.00 74.56 75 CYS A O 1
ATOM 551 N N . VAL A 1 76 ? 9.022 -0.286 -1.676 1.00 77.69 76 VAL A N 1
ATOM 552 C CA . VAL A 1 76 ? 7.682 -0.334 -1.076 1.00 77.69 76 VAL A CA 1
ATOM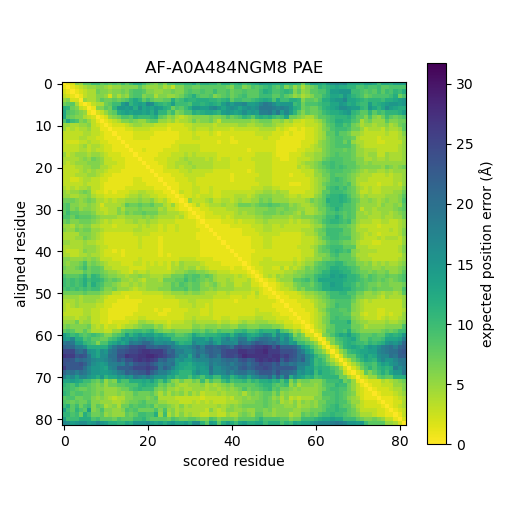 553 C C . VAL A 1 76 ? 7.696 -1.140 0.225 1.00 77.69 76 VAL A C 1
ATOM 555 O O . VAL A 1 76 ? 7.228 -0.658 1.252 1.00 77.69 76 VAL A O 1
ATOM 558 N N . PHE A 1 77 ? 8.284 -2.341 0.223 1.00 78.56 77 PHE A N 1
ATOM 559 C CA . PHE A 1 77 ? 8.328 -3.192 1.415 1.00 78.56 77 PHE A CA 1
ATOM 560 C C . PHE A 1 77 ? 9.097 -2.539 2.572 1.00 78.56 77 PHE A C 1
ATOM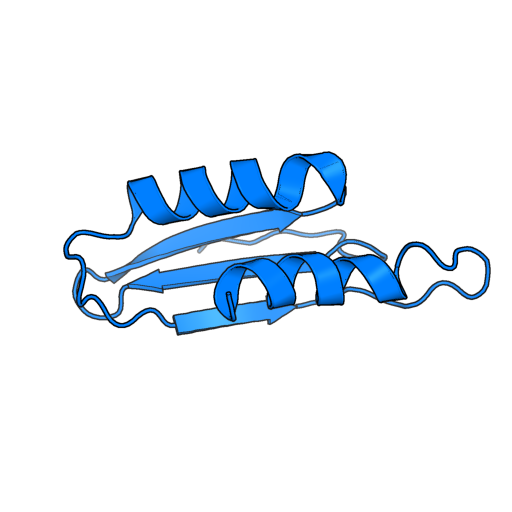 562 O O . PHE A 1 77 ? 8.646 -2.593 3.713 1.00 78.56 77 PHE A O 1
ATOM 569 N N . LYS A 1 78 ? 10.218 -1.859 2.285 1.00 78.19 78 LYS A N 1
ATOM 570 C CA . LYS A 1 78 ? 11.023 -1.142 3.290 1.00 78.19 78 LYS A CA 1
ATOM 571 C C . LYS A 1 78 ? 10.263 -0.033 4.014 1.00 78.19 78 LYS A C 1
ATOM 573 O O . LYS A 1 78 ? 10.622 0.256 5.152 1.00 78.19 78 LYS A O 1
ATOM 578 N N . VAL A 1 79 ? 9.249 0.570 3.394 1.00 77.06 79 VAL A N 1
ATOM 579 C CA . VAL A 1 79 ? 8.421 1.595 4.051 1.00 77.06 79 VAL A CA 1
ATOM 580 C C . VAL A 1 79 ? 7.598 0.996 5.195 1.00 77.06 79 VAL A C 1
ATOM 582 O O . VAL A 1 79 ? 7.412 1.656 6.209 1.00 77.06 79 VAL A O 1
ATOM 585 N N . PHE A 1 80 ? 7.160 -0.261 5.083 1.00 74.00 80 PHE A N 1
ATOM 586 C CA . PHE A 1 80 ? 6.292 -0.894 6.085 1.00 74.00 80 PHE A CA 1
ATOM 587 C C . PHE A 1 80 ? 7.035 -1.616 7.219 1.00 74.00 80 PHE A C 1
ATOM 589 O O . PHE A 1 80 ? 6.416 -1.943 8.226 1.00 74.00 80 PHE A O 1
ATOM 596 N N . ILE A 1 81 ? 8.335 -1.894 7.068 1.00 75.00 81 ILE A N 1
ATOM 597 C CA . ILE A 1 81 ? 9.137 -2.644 8.059 1.00 75.00 81 ILE A CA 1
ATOM 598 C C . ILE A 1 81 ? 10.153 -1.783 8.829 1.00 75.00 81 ILE A C 1
ATOM 600 O O . ILE A 1 81 ? 10.973 -2.333 9.566 1.00 75.00 81 ILE A O 1
ATOM 604 N N . ARG A 1 82 ? 10.156 -0.465 8.608 1.00 58.41 82 ARG A N 1
ATOM 605 C CA . ARG A 1 82 ? 10.960 0.501 9.371 1.00 58.41 82 ARG A CA 1
ATOM 606 C C . ARG A 1 82 ? 10.269 0.877 10.675 1.00 58.41 82 ARG A C 1
ATOM 608 O O . ARG A 1 82 ? 11.009 1.025 11.671 1.00 58.41 82 ARG A O 1
#

Mean predicted aligned error: 6.65 Å

pLDDT: mean 81.17, std 12.73, range [49.38, 95.06]

Organism: NCBI:txid132261

Sequence (82 aa):
MVGTDEATTCVGLVIRNPESGMISVAHVDSPDIVEIGITQMLSSIVDSKYAILDVHLVGGFNDVSHQVSANFSNCVFKVFIR